Protein AF-A0A327SFJ2-F1 (afdb_monomer)

pLDDT: mean 76.42, std 11.26, range [46.75, 88.56]

Foldseek 3Di:
DWDWDKDKDWDWDFDDDPPDTDIKIKIWIWIWTADPNKIKIKIWIWIWDQDPVRWTKIKIKIWIDIPNDIDIDDIDIDTCNPVPDD

Secondary structure (DSSP, 8-state):
---EEEEEEEEEEEEEETTEEEEEEEEEEEEEEEETTEEEEEEEEEEEEE-TTS-EEEEEEEEEEETTEEEEPPPEEEEGGGS---

Organism: NCBI:txid49280

Radius of gyration: 16.5 Å; Cα contacts (8 Å, |Δi|>4): 183; chains: 1; bounding box: 35×28×49 Å

Sequence (86 aa):
MHVGLVYLFRLQIVNKTMASQFPTIIFVIIFISIEKKHIIALIYIVYLRRSSQQKTIIYFEGYTLFGGHCFSFLPLGYDISATGYK

Structure (mmCIF, N/CA/C/O backbone):
data_AF-A0A327SFJ2-F1
#
_entry.id   AF-A0A327SFJ2-F1
#
loop_
_atom_site.group_PDB
_atom_site.id
_atom_site.type_symbol
_atom_site.label_atom_id
_atom_site.label_alt_id
_atom_site.label_comp_id
_atom_site.label_asym_id
_atom_site.label_entity_id
_atom_site.label_seq_id
_atom_site.pdbx_PDB_ins_code
_atom_site.Cartn_x
_atom_site.Cartn_y
_atom_site.Cartn_z
_atom_site.occupa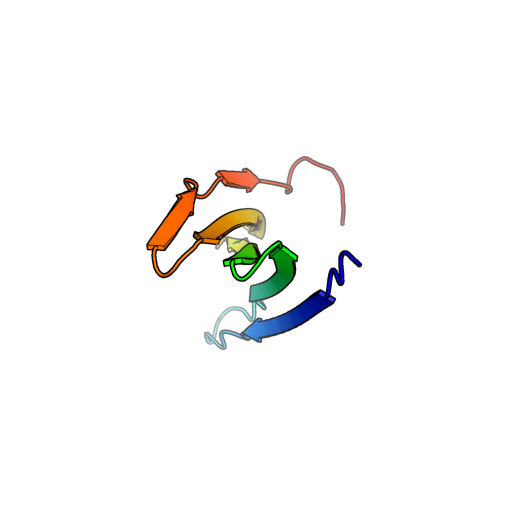ncy
_atom_site.B_iso_or_equiv
_atom_site.auth_seq_id
_atom_site.auth_comp_id
_atom_site.auth_asym_id
_atom_site.auth_atom_id
_atom_site.pdbx_PDB_model_num
ATOM 1 N N . MET A 1 1 ? 4.322 5.322 -24.477 1.00 50.06 1 MET A N 1
ATOM 2 C CA . MET A 1 1 ? 3.052 4.851 -23.889 1.00 50.06 1 MET A CA 1
ATOM 3 C C . MET A 1 1 ? 3.317 4.545 -22.424 1.00 50.06 1 MET A C 1
ATOM 5 O O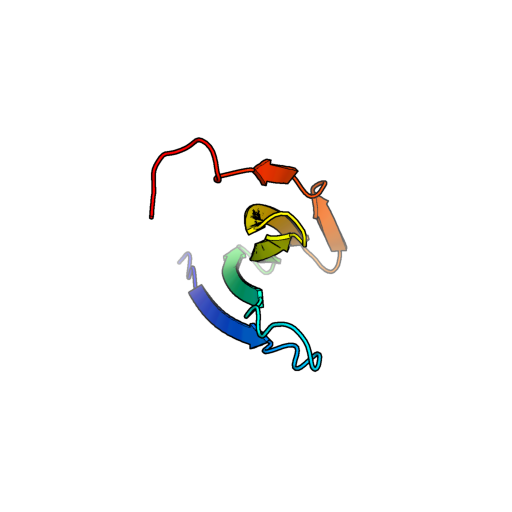 . MET A 1 1 ? 4.119 3.662 -22.156 1.00 50.06 1 MET A O 1
ATOM 9 N N . HIS A 1 2 ? 2.764 5.333 -21.499 1.00 55.28 2 HIS A N 1
ATOM 10 C CA . HIS A 1 2 ? 2.894 5.087 -20.059 1.00 55.28 2 HIS A CA 1
ATOM 11 C C . HIS A 1 2 ? 1.818 4.069 -19.670 1.00 55.28 2 HIS A C 1
ATOM 13 O O . HIS A 1 2 ? 0.637 4.404 -19.651 1.00 55.28 2 HIS A O 1
ATOM 19 N N . VAL A 1 3 ? 2.204 2.809 -19.471 1.00 64.69 3 VAL A N 1
ATOM 20 C CA . VAL A 1 3 ? 1.290 1.784 -18.953 1.00 64.69 3 VAL A CA 1
ATOM 21 C C . VAL A 1 3 ? 1.450 1.785 -17.440 1.00 64.69 3 VAL A C 1
ATOM 23 O O . VAL A 1 3 ? 2.415 1.229 -16.923 1.00 64.69 3 VAL A O 1
ATOM 26 N N . GLY A 1 4 ? 0.543 2.477 -16.753 1.00 72.19 4 GLY A N 1
ATOM 27 C CA . GLY A 1 4 ? 0.411 2.397 -15.303 1.00 72.19 4 GLY A CA 1
ATOM 28 C C . GLY A 1 4 ? -0.520 1.243 -14.949 1.00 72.19 4 GLY A C 1
ATOM 29 O O . GLY A 1 4 ? -1.703 1.299 -15.279 1.00 72.19 4 GLY A O 1
ATOM 30 N N . LEU A 1 5 ? -0.004 0.195 -14.309 1.00 82.44 5 LEU A N 1
ATOM 31 C CA . LEU A 1 5 ? -0.828 -0.879 -13.747 1.00 82.44 5 LEU A CA 1
ATOM 32 C C . LEU A 1 5 ? -1.032 -0.620 -12.255 1.00 82.44 5 LEU A C 1
ATOM 34 O O . LEU A 1 5 ? -0.064 -0.370 -11.537 1.00 82.44 5 LEU A O 1
ATOM 38 N N . VAL A 1 6 ? -2.287 -0.684 -11.803 1.00 84.44 6 VAL A N 1
ATOM 39 C CA . VAL A 1 6 ? -2.661 -0.545 -10.390 1.00 84.44 6 VAL A CA 1
ATOM 40 C C . VAL A 1 6 ? -3.215 -1.874 -9.904 1.00 84.44 6 VAL A C 1
ATOM 42 O O . VAL A 1 6 ? -4.228 -2.349 -10.414 1.00 84.44 6 VAL A O 1
ATOM 45 N N . TYR A 1 7 ? -2.565 -2.461 -8.905 1.00 86.75 7 TYR A N 1
ATOM 46 C CA . TYR A 1 7 ? -3.039 -3.670 -8.240 1.00 86.75 7 TYR A CA 1
ATOM 47 C C . TYR A 1 7 ? -3.473 -3.346 -6.814 1.00 86.75 7 TYR A C 1
ATOM 49 O O . TYR A 1 7 ? -2.745 -2.673 -6.086 1.00 86.75 7 TYR A O 1
ATOM 57 N N . LEU A 1 8 ? -4.643 -3.846 -6.413 1.00 88.19 8 LEU A N 1
ATOM 58 C CA . LEU A 1 8 ? -5.170 -3.724 -5.055 1.00 88.19 8 LEU A CA 1
ATOM 59 C C . LEU A 1 8 ? -5.386 -5.120 -4.469 1.00 88.19 8 LEU A C 1
ATOM 61 O O . LEU A 1 8 ? -6.203 -5.890 -4.971 1.00 88.19 8 LEU A O 1
ATOM 65 N N . PHE A 1 9 ? -4.690 -5.419 -3.375 1.00 88.19 9 PHE A N 1
ATOM 66 C CA . PHE A 1 9 ? -4.854 -6.659 -2.623 1.00 88.19 9 PHE A CA 1
ATOM 67 C C . PHE A 1 9 ? -5.393 -6.354 -1.227 1.00 88.19 9 PHE A C 1
ATOM 69 O O . PHE A 1 9 ? -4.903 -5.449 -0.553 1.00 88.19 9 PHE A O 1
ATOM 76 N N . ARG A 1 10 ? -6.381 -7.133 -0.775 1.00 87.19 10 ARG A N 1
ATOM 77 C CA . ARG A 1 10 ? -6.873 -7.115 0.607 1.00 87.19 10 ARG A CA 1
ATOM 78 C C . ARG A 1 10 ? -6.511 -8.433 1.277 1.00 87.19 10 ARG A C 1
ATOM 80 O O . ARG A 1 10 ? -6.971 -9.486 0.846 1.00 87.19 10 ARG A O 1
ATOM 87 N N . LEU A 1 11 ? -5.754 -8.360 2.364 1.00 85.62 11 LEU A N 1
ATOM 88 C CA . LEU A 1 11 ? -5.485 -9.483 3.253 1.00 85.62 11 LEU A CA 1
ATOM 89 C C . LEU A 1 11 ? -6.153 -9.222 4.605 1.00 85.62 11 LEU A C 1
ATOM 91 O O . LEU A 1 11 ? -6.019 -8.142 5.173 1.00 85.62 11 LEU A O 1
ATOM 95 N N . GLN A 1 12 ? -6.878 -10.207 5.130 1.00 84.50 12 GLN A N 1
ATOM 96 C CA . GLN A 1 12 ? -7.493 -10.121 6.453 1.00 84.50 12 GLN A CA 1
ATOM 97 C C . GLN A 1 12 ? -6.920 -11.214 7.352 1.00 84.50 12 GLN A C 1
ATOM 99 O O . GLN A 1 12 ? -7.168 -12.398 7.136 1.00 84.50 12 GLN A O 1
ATOM 104 N N . ILE A 1 13 ? -6.161 -10.809 8.369 1.00 81.12 13 ILE A N 1
ATOM 105 C CA . ILE A 1 13 ? -5.591 -11.711 9.370 1.00 81.12 13 ILE A CA 1
ATOM 106 C C . ILE A 1 13 ? -6.512 -11.690 10.587 1.00 81.12 13 ILE A C 1
ATOM 108 O O . ILE A 1 13 ? -6.669 -10.663 11.247 1.00 81.12 13 ILE A O 1
ATOM 112 N N . VAL A 1 14 ? -7.134 -12.829 10.888 1.00 76.31 14 VAL A N 1
ATOM 113 C CA . VAL A 1 14 ? -7.971 -12.992 12.082 1.00 76.31 14 VAL A CA 1
ATOM 114 C C . VAL A 1 14 ? -7.124 -13.632 13.175 1.00 76.31 14 VAL A C 1
ATOM 116 O O . VAL A 1 14 ? -6.936 -14.847 13.190 1.00 76.31 14 VAL A O 1
ATOM 119 N N . ASN A 1 15 ? -6.612 -12.817 14.099 1.00 64.62 15 ASN A N 1
ATOM 120 C CA . ASN A 1 15 ? -5.958 -13.342 15.293 1.00 64.62 15 ASN A CA 1
ATOM 121 C C . ASN A 1 15 ? -7.026 -13.906 16.234 1.00 64.62 15 ASN A C 1
ATOM 123 O O . ASN A 1 15 ? -7.818 -13.161 16.811 1.00 64.62 15 ASN A O 1
ATOM 127 N N . LYS A 1 16 ? -7.058 -15.235 16.370 1.00 59.44 16 LYS A N 1
ATOM 128 C CA . LYS A 1 16 ? -7.893 -15.925 17.355 1.00 59.44 16 LYS A CA 1
ATOM 129 C C . LYS A 1 16 ? -7.124 -16.028 18.669 1.00 59.44 16 LYS A C 1
ATOM 131 O O . LYS A 1 16 ? -6.440 -17.016 18.909 1.00 59.44 16 LYS A O 1
ATOM 136 N N . THR A 1 17 ? -7.236 -15.022 19.527 1.00 58.97 17 THR A N 1
ATOM 137 C CA . THR A 1 17 ? -6.949 -15.197 20.956 1.00 58.97 17 THR A CA 1
ATOM 138 C C . THR A 1 17 ? -8.265 -15.426 21.696 1.00 58.97 17 THR A C 1
ATOM 140 O O . THR A 1 17 ? -9.293 -14.851 21.341 1.00 58.97 17 THR A O 1
ATOM 143 N N . MET A 1 18 ? -8.248 -16.295 22.714 1.00 58.03 18 MET A N 1
ATOM 144 C CA . MET A 1 18 ? -9.440 -16.774 23.441 1.00 58.03 18 MET A CA 1
ATOM 145 C C . MET A 1 18 ? -10.337 -15.669 24.037 1.00 58.03 18 MET A C 1
ATOM 147 O O . MET A 1 18 ? -11.471 -15.961 24.396 1.00 58.03 18 MET A O 1
ATOM 151 N N . ALA A 1 19 ? -9.871 -14.418 24.123 1.00 53.12 19 ALA A N 1
ATOM 152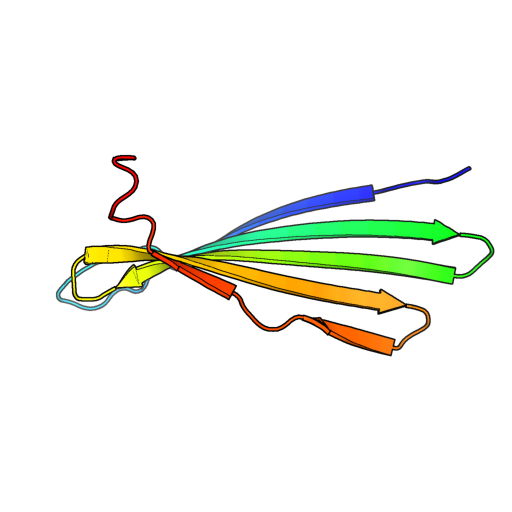 C CA . ALA A 1 19 ? -10.598 -13.315 24.753 1.00 53.12 19 ALA A CA 1
ATOM 153 C C . ALA A 1 19 ? -11.100 -12.221 23.788 1.00 53.12 19 ALA A C 1
ATOM 155 O O . ALA A 1 19 ? -11.90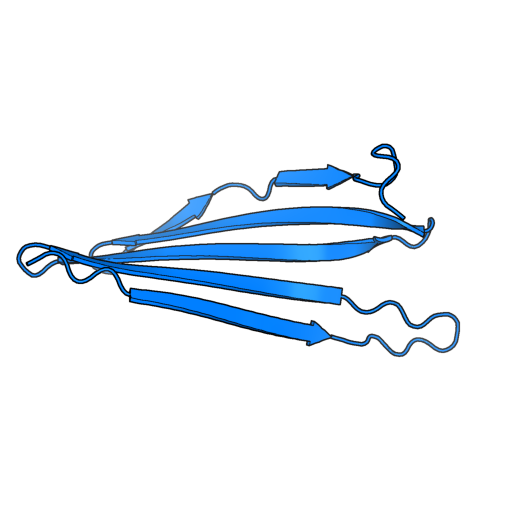1 -11.391 24.207 1.00 53.12 19 ALA A O 1
ATOM 156 N N . SER A 1 20 ? -10.666 -12.180 22.518 1.00 55.12 20 SER A N 1
ATOM 157 C CA . SER A 1 20 ? -11.226 -11.249 21.524 1.00 55.12 20 SER A CA 1
ATOM 158 C C . SER A 1 20 ? -10.738 -11.547 20.104 1.00 55.12 20 SER A C 1
ATOM 160 O O . SER A 1 20 ? -9.541 -11.711 19.876 1.00 55.12 20 SER A O 1
ATOM 162 N N . GLN A 1 21 ? -11.654 -11.554 19.131 1.00 60.25 21 GLN A N 1
ATOM 163 C CA . GLN A 1 21 ? -11.317 -11.605 17.708 1.00 60.25 21 GLN A CA 1
ATOM 164 C C . GLN A 1 21 ? -11.242 -10.179 17.165 1.00 60.25 21 GLN A C 1
ATOM 166 O O . GLN A 1 21 ? -12.266 -9.529 16.965 1.00 60.25 21 GLN A O 1
ATOM 171 N N . PHE A 1 22 ? -10.034 -9.695 16.890 1.00 65.38 22 PHE A N 1
ATOM 172 C CA . PHE A 1 22 ? -9.857 -8.445 16.157 1.00 65.38 22 PHE A CA 1
ATOM 173 C C . PHE A 1 22 ? -9.212 -8.743 14.802 1.00 65.38 22 PHE A C 1
ATOM 175 O O . PHE A 1 22 ? -8.066 -9.200 14.767 1.00 65.38 22 PHE A O 1
ATOM 182 N N . PRO A 1 23 ? -9.930 -8.530 13.682 1.00 69.50 23 PRO A N 1
ATOM 183 C CA . PRO A 1 23 ? -9.340 -8.685 12.366 1.00 69.50 23 PRO A CA 1
ATOM 184 C C . PRO A 1 23 ? -8.368 -7.532 12.108 1.00 69.50 23 PRO A C 1
ATOM 186 O O . PRO A 1 23 ? -8.738 -6.364 12.213 1.00 69.50 23 PRO A O 1
ATOM 189 N N . THR A 1 24 ? -7.136 -7.859 11.733 1.00 80.31 24 THR A N 1
ATOM 190 C CA . THR A 1 24 ? -6.241 -6.901 11.082 1.00 80.31 24 THR A CA 1
ATOM 191 C C . THR A 1 24 ? -6.553 -6.940 9.595 1.00 80.31 24 THR A C 1
ATOM 193 O O . THR A 1 24 ? -6.479 -8.003 8.975 1.00 80.31 24 THR A O 1
ATOM 196 N N . ILE A 1 25 ? -6.922 -5.798 9.019 1.00 82.94 25 ILE A N 1
ATOM 197 C CA . ILE A 1 25 ? -7.158 -5.675 7.577 1.00 82.94 25 ILE A CA 1
ATOM 198 C C . ILE A 1 25 ? -5.971 -4.932 6.981 1.00 82.94 25 ILE A C 1
ATOM 200 O O . ILE A 1 25 ? -5.654 -3.833 7.424 1.00 82.94 25 ILE A O 1
ATOM 204 N N . ILE A 1 26 ? -5.324 -5.542 5.993 1.00 86.94 26 ILE A N 1
ATOM 205 C CA . ILE A 1 26 ? -4.169 -5.008 5.277 1.00 86.94 26 ILE A CA 1
ATOM 206 C C . ILE A 1 26 ? -4.586 -4.795 3.823 1.00 86.94 26 ILE A C 1
ATOM 208 O O . ILE A 1 26 ? -5.065 -5.719 3.165 1.00 86.94 26 ILE A O 1
ATOM 212 N N . PHE A 1 27 ? -4.392 -3.584 3.325 1.00 87.62 27 PHE A N 1
ATOM 213 C CA . PHE A 1 27 ? -4.526 -3.215 1.926 1.00 87.62 27 PHE A CA 1
ATOM 214 C C . PHE A 1 27 ? -3.137 -2.962 1.355 1.00 87.62 27 PHE A C 1
ATOM 216 O O . PHE A 1 27 ? -2.373 -2.178 1.911 1.00 87.62 27 PHE A O 1
ATOM 223 N N . VAL A 1 28 ? -2.817 -3.616 0.244 1.00 87.44 28 VAL A N 1
ATOM 224 C CA . VAL A 1 28 ? -1.581 -3.379 -0.503 1.00 87.44 28 VAL A CA 1
ATOM 225 C C . VAL A 1 28 ? -1.960 -2.814 -1.863 1.00 87.44 28 VAL A C 1
ATOM 227 O O . VAL A 1 28 ? -2.699 -3.453 -2.613 1.00 87.44 28 VAL A O 1
ATOM 230 N N . ILE A 1 29 ? -1.479 -1.612 -2.160 1.00 87.75 29 ILE A N 1
ATOM 231 C CA . ILE A 1 29 ? -1.696 -0.900 -3.417 1.00 87.75 29 ILE A CA 1
ATOM 232 C C . ILE A 1 29 ? -0.356 -0.837 -4.140 1.00 87.75 29 ILE A C 1
ATOM 234 O O . ILE A 1 29 ? 0.598 -0.282 -3.606 1.00 87.75 29 ILE A O 1
ATOM 238 N N . ILE A 1 30 ? -0.270 -1.397 -5.342 1.00 88.56 30 ILE A N 1
ATOM 239 C CA . ILE A 1 30 ? 0.964 -1.419 -6.133 1.00 88.56 30 ILE A CA 1
ATOM 240 C C . ILE A 1 30 ? 0.727 -0.665 -7.435 1.00 88.56 30 ILE A C 1
ATOM 242 O O . ILE A 1 30 ? -0.098 -1.078 -8.247 1.00 88.56 30 ILE A O 1
ATOM 246 N N . PHE A 1 31 ? 1.477 0.410 -7.639 1.00 87.19 31 PHE A N 1
ATOM 247 C CA . PHE A 1 31 ? 1.578 1.137 -8.896 1.00 87.19 31 PHE A CA 1
ATOM 248 C C . PHE A 1 31 ? 2.842 0.690 -9.613 1.00 87.19 31 PHE A C 1
ATOM 250 O O . PHE A 1 31 ? 3.929 0.847 -9.069 1.00 87.19 31 PHE A O 1
ATOM 257 N N . ILE A 1 32 ? 2.722 0.155 -10.825 1.00 88.44 32 ILE A N 1
ATOM 258 C CA . ILE A 1 32 ? 3.875 -0.189 -11.664 1.00 88.44 32 ILE A CA 1
ATOM 259 C C . ILE A 1 32 ? 3.841 0.697 -12.899 1.00 88.44 32 ILE A C 1
ATOM 261 O O . ILE A 1 32 ? 2.856 0.713 -13.634 1.00 88.44 32 ILE A O 1
ATOM 265 N N . SER A 1 33 ? 4.934 1.413 -13.123 1.00 86.38 33 SER A N 1
ATOM 266 C CA . SER A 1 33 ? 5.191 2.218 -14.307 1.00 86.38 33 SER A CA 1
ATOM 267 C C . SER A 1 33 ? 6.433 1.692 -15.018 1.00 86.38 33 SER A C 1
ATOM 269 O O . SER A 1 33 ? 7.425 1.333 -14.383 1.00 86.38 33 SER A O 1
ATOM 271 N N . ILE A 1 34 ? 6.392 1.678 -16.349 1.00 84.81 34 ILE A N 1
ATOM 272 C CA . ILE A 1 34 ? 7.547 1.360 -17.189 1.00 84.81 34 ILE A CA 1
ATOM 273 C C . ILE A 1 34 ? 7.884 2.600 -18.018 1.00 84.81 34 ILE A C 1
ATOM 275 O O . ILE A 1 34 ? 7.125 2.989 -18.908 1.00 84.81 34 ILE A O 1
ATOM 279 N N . GLU A 1 35 ? 9.037 3.211 -17.751 1.00 83.56 35 GLU A N 1
ATOM 280 C CA . GLU A 1 35 ? 9.537 4.371 -18.488 1.00 83.56 35 GLU A CA 1
ATOM 281 C C . GLU A 1 35 ? 10.930 4.090 -19.059 1.00 83.56 35 GLU A C 1
ATOM 283 O O . GLU A 1 35 ? 11.876 3.841 -18.322 1.00 83.56 35 GLU A O 1
ATOM 288 N N . LYS A 1 36 ? 11.073 4.145 -20.393 1.00 78.94 36 LYS A N 1
ATOM 289 C CA . LYS A 1 36 ? 12.371 4.114 -21.106 1.00 78.94 36 LYS A CA 1
ATOM 290 C C . LYS A 1 36 ? 13.353 3.034 -20.594 1.00 78.94 36 LYS A C 1
ATOM 292 O O . LYS A 1 36 ? 14.533 3.312 -20.420 1.00 78.94 36 LYS A O 1
ATOM 297 N N . LYS A 1 37 ? 12.867 1.793 -20.417 1.00 81.62 37 LYS A N 1
ATOM 298 C CA . LYS A 1 37 ? 13.568 0.595 -19.875 1.00 81.62 37 LYS A CA 1
ATOM 299 C C . LYS A 1 37 ? 13.707 0.517 -18.346 1.00 81.62 37 LYS A C 1
ATOM 301 O O . LYS A 1 37 ? 14.165 -0.507 -17.848 1.00 81.62 37 LYS A O 1
ATOM 306 N N . HIS A 1 38 ? 13.272 1.525 -17.600 1.00 78.31 38 HIS A N 1
ATOM 307 C CA . HIS A 1 38 ? 13.205 1.483 -16.143 1.00 78.31 38 HIS A CA 1
ATOM 308 C C . HIS A 1 38 ? 11.815 1.038 -15.688 1.00 78.31 38 HIS A C 1
ATOM 310 O O . HIS A 1 38 ? 10.802 1.559 -16.155 1.00 78.31 38 HIS A O 1
ATOM 316 N N . ILE A 1 39 ? 11.774 0.072 -14.771 1.00 84.31 39 ILE A N 1
ATOM 317 C CA . ILE A 1 39 ? 10.560 -0.295 -14.041 1.00 84.31 39 ILE A CA 1
ATOM 318 C C . ILE A 1 39 ? 10.587 0.482 -12.727 1.00 84.31 39 ILE A C 1
ATOM 320 O O . ILE A 1 39 ? 11.551 0.385 -11.964 1.00 84.31 39 ILE A O 1
ATOM 324 N N . ILE A 1 40 ? 9.538 1.261 -12.494 1.00 85.12 40 ILE A N 1
ATOM 325 C CA . ILE A 1 40 ? 9.302 1.999 -11.259 1.00 85.12 40 ILE A CA 1
ATOM 326 C C . ILE A 1 40 ? 8.076 1.374 -10.612 1.00 85.12 40 ILE A C 1
ATOM 328 O O . ILE A 1 40 ? 7.011 1.356 -11.228 1.00 85.12 40 ILE A O 1
ATOM 332 N N . ALA A 1 41 ? 8.211 0.860 -9.393 1.00 87.06 41 ALA A N 1
ATOM 333 C CA . ALA A 1 41 ? 7.065 0.398 -8.623 1.00 87.06 41 ALA A CA 1
ATOM 334 C C . ALA A 1 41 ? 6.915 1.205 -7.334 1.00 87.06 41 ALA A C 1
ATOM 336 O O . ALA A 1 41 ? 7.886 1.449 -6.625 1.00 87.06 41 ALA A O 1
ATOM 337 N N . LEU A 1 42 ? 5.689 1.610 -7.038 1.00 85.94 42 LEU A N 1
ATOM 338 C CA . LEU A 1 42 ? 5.284 2.312 -5.829 1.00 85.94 42 LEU A CA 1
ATOM 339 C C . LEU A 1 42 ? 4.306 1.406 -5.085 1.00 85.94 42 LEU A C 1
ATOM 341 O O . LEU A 1 42 ? 3.224 1.114 -5.586 1.00 85.94 42 LEU A O 1
ATOM 345 N N . ILE A 1 43 ? 4.708 0.920 -3.918 1.00 88.25 43 ILE A N 1
ATOM 346 C CA . ILE A 1 43 ? 3.941 -0.007 -3.090 1.00 88.25 43 ILE A CA 1
ATOM 347 C C . ILE A 1 43 ? 3.491 0.750 -1.848 1.00 88.25 43 ILE A C 1
ATOM 349 O O . ILE A 1 43 ? 4.323 1.192 -1.064 1.00 88.25 43 ILE A O 1
ATOM 353 N N . TYR A 1 44 ? 2.187 0.864 -1.640 1.00 86.31 44 TYR A N 1
ATOM 354 C CA . TYR A 1 44 ? 1.601 1.385 -0.413 1.00 86.31 44 TYR A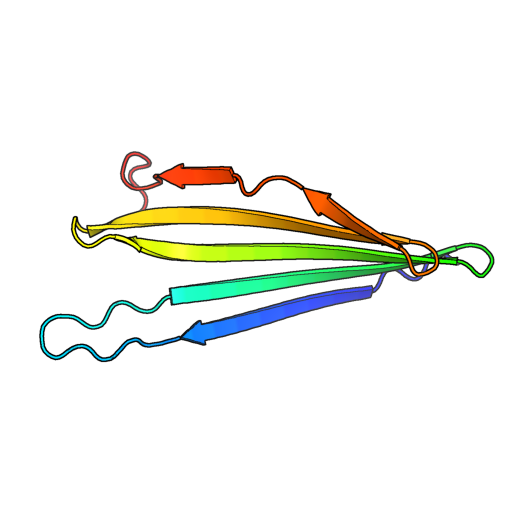 CA 1
ATOM 355 C C . TYR A 1 44 ? 0.965 0.243 0.366 1.00 86.31 44 TYR A C 1
ATOM 357 O O . TYR A 1 44 ? 0.160 -0.512 -0.177 1.00 86.31 44 TYR A O 1
ATOM 365 N N . ILE A 1 45 ? 1.306 0.126 1.641 1.00 86.69 45 ILE A N 1
ATOM 366 C CA . ILE A 1 45 ? 0.697 -0.811 2.575 1.00 86.69 45 ILE A CA 1
ATOM 367 C C . ILE A 1 45 ? -0.072 0.016 3.597 1.00 86.69 45 ILE A C 1
ATOM 369 O O . ILE A 1 45 ? 0.494 0.845 4.306 1.00 86.69 45 ILE A O 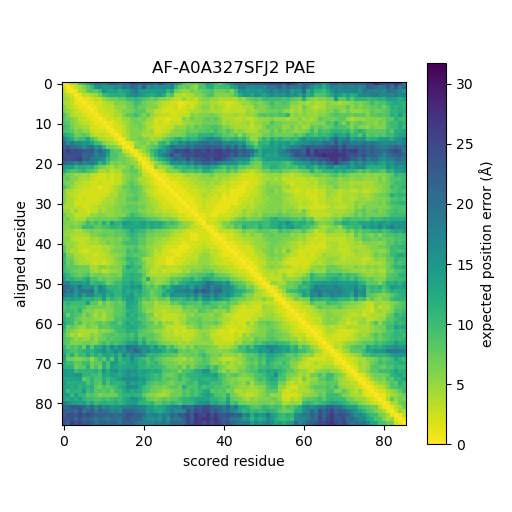1
ATOM 373 N N . VAL A 1 46 ? -1.378 -0.206 3.660 1.00 86.12 46 VAL A N 1
ATOM 374 C CA . VAL A 1 46 ? -2.264 0.417 4.639 1.00 86.12 46 VAL A CA 1
ATOM 375 C C . VAL A 1 46 ? -2.839 -0.685 5.497 1.00 86.12 46 VAL A C 1
ATOM 377 O O . VAL A 1 46 ? -3.513 -1.570 4.976 1.00 86.12 46 VAL A O 1
ATOM 380 N N . TYR A 1 47 ? -2.606 -0.657 6.804 1.00 83.44 47 TYR A N 1
ATOM 381 C CA . TYR A 1 47 ? -3.216 -1.641 7.690 1.00 83.44 47 TYR A CA 1
ATOM 382 C C . TYR A 1 47 ? -3.962 -1.008 8.853 1.00 83.44 47 TYR A C 1
ATOM 384 O O . TYR A 1 47 ? -3.526 -0.043 9.478 1.00 83.44 47 TYR A O 1
ATOM 392 N N . LEU A 1 48 ? -5.123 -1.593 9.124 1.00 80.88 48 LEU A N 1
ATOM 393 C CA . LEU A 1 48 ? -6.009 -1.261 10.223 1.00 80.88 48 LEU A CA 1
ATOM 394 C C . LEU A 1 48 ? -5.763 -2.259 11.342 1.00 80.88 48 LEU A C 1
ATOM 396 O O . LEU A 1 48 ? -5.981 -3.463 11.170 1.00 80.88 48 LEU A O 1
ATOM 400 N N . ARG A 1 49 ? -5.343 -1.757 12.500 1.00 74.94 49 ARG A N 1
ATOM 401 C CA . ARG A 1 49 ? -5.212 -2.563 13.712 1.00 74.94 49 ARG A CA 1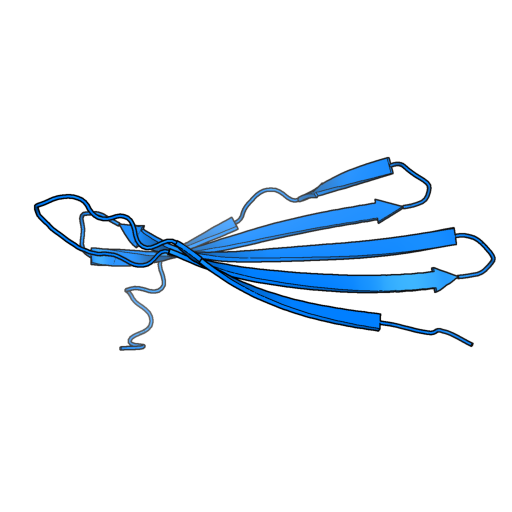
ATOM 402 C C . ARG A 1 49 ? -6.060 -1.960 14.818 1.00 74.94 49 ARG A C 1
ATOM 404 O O . ARG A 1 49 ? -5.933 -0.779 15.131 1.00 74.94 49 ARG A O 1
ATOM 411 N N . ARG A 1 50 ? -6.876 -2.794 15.462 1.00 69.12 50 ARG A N 1
ATOM 412 C CA . ARG A 1 50 ? -7.537 -2.424 16.714 1.00 69.12 50 ARG A CA 1
ATOM 413 C C . ARG A 1 50 ? -6.610 -2.740 17.887 1.00 69.12 50 ARG A C 1
ATOM 415 O O . ARG A 1 50 ? -6.120 -3.860 18.020 1.00 69.12 50 ARG A O 1
ATOM 422 N N . SER A 1 51 ? -6.316 -1.733 18.695 1.00 65.56 51 SER A N 1
ATOM 423 C CA . SER A 1 51 ? -5.540 -1.844 19.927 1.00 65.56 51 SER A CA 1
ATOM 424 C C . SER A 1 51 ? -6.349 -2.553 21.020 1.00 65.56 51 SER A C 1
ATOM 426 O O . SER A 1 51 ? -7.579 -2.608 20.963 1.00 65.56 51 SER A O 1
ATOM 428 N N . SER A 1 52 ? -5.664 -3.046 22.056 1.00 63.34 52 SER A N 1
ATOM 429 C CA . SER A 1 52 ? -6.278 -3.624 23.262 1.00 63.34 52 SER A CA 1
ATOM 430 C C . SER A 1 52 ? -7.238 -2.658 23.967 1.00 63.34 52 SER A C 1
ATOM 432 O O . SER A 1 52 ? -8.178 -3.095 24.621 1.00 63.34 52 SER A O 1
ATOM 434 N N . GLN A 1 53 ? -7.058 -1.348 23.772 1.00 67.25 53 GLN A N 1
ATOM 435 C CA . GLN A 1 53 ? -7.946 -0.288 24.264 1.00 67.25 53 GLN A CA 1
ATOM 436 C C . GLN A 1 53 ? -9.116 0.030 23.308 1.00 67.25 53 GLN A C 1
ATOM 438 O O . GLN A 1 53 ? -9.668 1.122 23.359 1.00 67.25 53 GLN A O 1
ATOM 443 N N . GLN A 1 54 ? -9.458 -0.873 22.380 1.00 65.75 54 GLN A N 1
ATOM 444 C CA . GLN A 1 54 ? -10.464 -0.691 21.317 1.00 65.75 54 GLN A CA 1
ATOM 445 C C . GLN A 1 54 ? -10.200 0.448 20.317 1.00 65.75 54 GLN A C 1
ATOM 447 O O . GLN A 1 54 ? -11.022 0.654 19.421 1.00 65.75 54 GLN A O 1
ATOM 452 N N . LYS A 1 55 ? -9.057 1.134 20.420 1.00 70.00 55 LYS A N 1
ATOM 453 C CA . LYS A 1 55 ? -8.645 2.189 19.490 1.00 70.00 55 LYS A CA 1
ATOM 454 C C . LYS A 1 55 ? -8.308 1.611 18.123 1.00 70.00 55 LYS A C 1
ATOM 456 O O . LYS A 1 55 ? -7.563 0.635 18.057 1.00 70.00 55 LYS A O 1
ATOM 461 N N . THR A 1 56 ? -8.816 2.195 17.047 1.00 76.50 56 THR A N 1
ATOM 462 C CA . THR A 1 56 ? -8.458 1.789 15.683 1.00 76.50 56 THR A CA 1
ATOM 463 C C . THR A 1 56 ? -7.339 2.687 15.178 1.00 76.50 56 THR A C 1
ATOM 465 O O . THR A 1 56 ? -7.505 3.898 15.079 1.00 76.50 56 THR A O 1
ATOM 468 N N . ILE A 1 57 ? -6.196 2.087 14.856 1.00 78.31 57 ILE A N 1
ATOM 469 C CA . ILE A 1 57 ? -5.028 2.793 14.333 1.00 78.31 57 ILE A CA 1
ATOM 470 C C . ILE A 1 57 ? -4.855 2.401 12.867 1.00 78.31 57 ILE A C 1
ATOM 472 O O . ILE A 1 57 ? -4.847 1.208 12.542 1.00 78.31 57 ILE A O 1
ATOM 476 N N . ILE A 1 58 ? -4.728 3.405 12.000 1.00 83.19 58 ILE A N 1
ATOM 477 C CA . ILE A 1 58 ? -4.296 3.221 10.615 1.00 83.19 58 ILE A CA 1
ATOM 478 C C . ILE A 1 58 ? -2.795 3.435 10.564 1.00 83.19 58 ILE A C 1
ATOM 480 O O . ILE A 1 58 ? -2.299 4.453 11.043 1.00 83.19 58 ILE A O 1
ATOM 484 N N . TYR A 1 59 ? -2.092 2.501 9.946 1.00 82.62 59 TYR A N 1
ATOM 485 C CA . TYR A 1 59 ? -0.685 2.648 9.619 1.00 82.62 59 TYR A CA 1
ATOM 486 C C . TYR A 1 59 ? -0.522 2.730 8.107 1.00 82.62 59 TYR A C 1
ATOM 488 O O . TYR A 1 59 ? -1.146 1.957 7.377 1.00 82.62 59 TYR A O 1
ATOM 496 N N . PHE A 1 60 ? 0.316 3.664 7.665 1.00 82.19 60 PHE A N 1
ATOM 497 C CA . PHE A 1 60 ? 0.688 3.856 6.271 1.00 82.19 60 PHE A CA 1
ATOM 498 C C . PHE A 1 60 ? 2.180 3.599 6.106 1.00 82.19 60 PHE A C 1
ATOM 500 O O . PHE A 1 60 ? 2.997 4.292 6.710 1.00 82.19 60 PHE A O 1
ATOM 507 N N . GLU A 1 61 ? 2.519 2.639 5.257 1.00 84.12 61 GLU A N 1
ATOM 508 C CA . GLU A 1 61 ? 3.882 2.363 4.818 1.00 84.12 61 GLU A CA 1
ATOM 509 C C . GLU A 1 61 ? 3.953 2.487 3.300 1.00 84.12 61 GLU A C 1
ATOM 511 O O . GLU A 1 61 ? 3.032 2.102 2.579 1.00 84.12 61 GLU A O 1
ATOM 516 N N . GLY A 1 62 ? 5.046 3.060 2.809 1.00 85.56 62 GLY A N 1
ATOM 517 C CA . GLY A 1 62 ? 5.293 3.235 1.386 1.00 85.56 62 GLY A CA 1
ATOM 518 C C . GLY A 1 62 ? 6.674 2.714 1.028 1.00 85.56 62 GLY A C 1
ATOM 519 O O . GLY A 1 62 ? 7.636 2.960 1.758 1.00 85.56 62 GLY A O 1
ATOM 520 N N . TYR A 1 63 ? 6.777 2.043 -0.111 1.00 85.75 63 TYR A N 1
ATOM 521 C CA . TYR A 1 63 ? 8.029 1.579 -0.684 1.00 85.75 63 TYR A CA 1
ATOM 522 C C . TYR A 1 63 ? 8.108 1.987 -2.149 1.00 85.75 63 TYR A C 1
ATOM 524 O O . TYR A 1 63 ? 7.148 1.817 -2.899 1.00 85.75 63 TYR A O 1
ATOM 532 N N . THR A 1 64 ? 9.269 2.471 -2.572 1.00 84.75 64 THR A N 1
ATOM 533 C CA . THR A 1 64 ? 9.559 2.729 -3.983 1.00 84.75 64 THR A CA 1
ATOM 534 C C . THR A 1 64 ? 10.662 1.790 -4.443 1.00 84.75 64 THR A C 1
ATOM 536 O O . THR A 1 64 ? 11.753 1.778 -3.872 1.00 84.75 64 THR A O 1
ATOM 539 N N . LEU A 1 65 ? 10.385 1.020 -5.492 1.00 83.88 65 LEU A N 1
ATOM 540 C CA . LEU A 1 65 ? 11.356 0.207 -6.210 1.00 83.88 65 LEU A CA 1
ATOM 541 C C . LEU A 1 65 ? 11.745 0.929 -7.496 1.00 83.88 65 LEU A C 1
ATOM 543 O O . LEU A 1 65 ? 10.908 1.144 -8.372 1.00 83.88 65 LEU A O 1
ATOM 547 N N . PHE A 1 66 ? 13.019 1.285 -7.617 1.00 83.06 66 PHE A N 1
ATOM 548 C CA . PHE A 1 66 ? 13.564 1.925 -8.809 1.00 83.06 66 PHE A CA 1
ATOM 549 C C . PHE A 1 66 ? 14.889 1.268 -9.185 1.00 83.06 66 PHE A C 1
ATOM 551 O O . PHE A 1 66 ? 15.833 1.275 -8.398 1.00 83.06 66 PHE A O 1
ATOM 558 N N . GLY A 1 67 ? 14.966 0.681 -10.383 1.00 74.06 67 GLY A N 1
ATOM 559 C CA . GLY A 1 67 ? 16.227 0.153 -10.922 1.00 74.06 67 GLY A CA 1
ATOM 560 C C . GLY A 1 67 ? 16.921 -0.901 -10.044 1.00 74.06 67 GLY A C 1
ATOM 561 O O . GLY A 1 67 ? 18.143 -0.964 -10.043 1.00 74.06 67 GLY A O 1
ATOM 562 N N . GLY A 1 68 ? 16.163 -1.696 -9.279 1.00 74.50 68 GLY A N 1
ATOM 563 C CA . GLY A 1 68 ? 16.699 -2.709 -8.356 1.00 74.50 68 GLY A CA 1
ATOM 564 C C . GLY A 1 68 ? 16.963 -2.216 -6.926 1.00 74.50 68 GLY A C 1
ATOM 565 O O . GLY A 1 68 ? 17.271 -3.028 -6.059 1.00 74.50 68 GLY A O 1
ATOM 566 N N . HIS A 1 69 ? 16.789 -0.922 -6.649 1.00 77.19 69 HIS A N 1
ATOM 567 C CA . HIS A 1 69 ? 16.884 -0.352 -5.304 1.00 77.19 69 HIS A CA 1
ATOM 568 C C . HIS A 1 69 ? 15.501 -0.219 -4.662 1.00 77.19 69 HIS A C 1
ATOM 570 O O . HIS A 1 69 ? 14.543 0.157 -5.337 1.00 77.19 69 HIS A O 1
ATOM 576 N N . CYS A 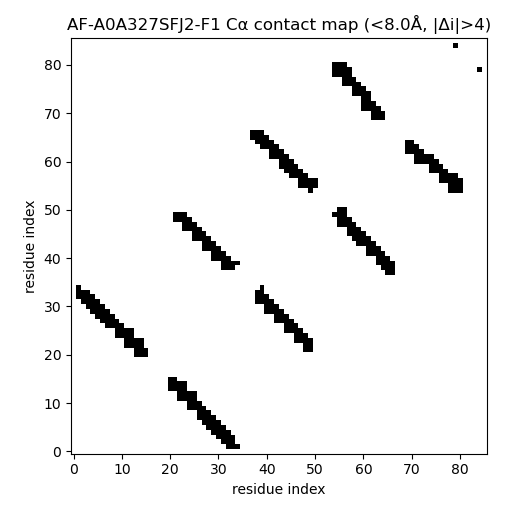1 70 ? 15.410 -0.505 -3.360 1.00 83.38 70 CYS A N 1
ATOM 577 C CA . CYS A 1 70 ? 14.197 -0.363 -2.557 1.00 83.38 70 CYS A CA 1
ATOM 578 C C . CYS 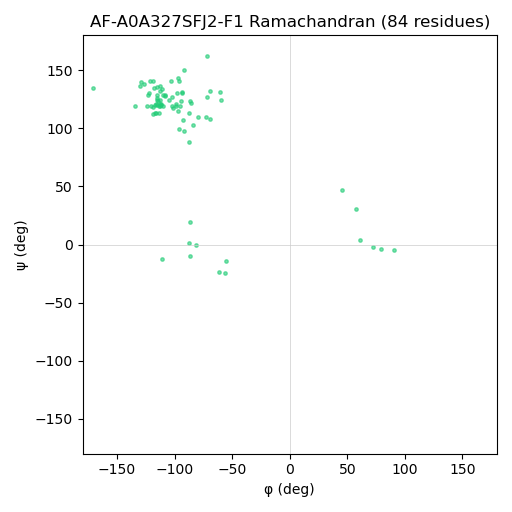A 1 70 ? 14.384 0.746 -1.517 1.00 83.38 70 CYS A C 1
ATOM 580 O O . CYS A 1 70 ? 15.314 0.681 -0.714 1.00 83.38 70 CYS A O 1
ATOM 582 N N . PHE A 1 71 ? 13.495 1.738 -1.521 1.00 84.81 71 PHE A N 1
ATOM 583 C CA . PHE A 1 71 ? 13.455 2.821 -0.539 1.00 84.81 71 PHE A CA 1
ATOM 584 C C . PHE A 1 71 ? 12.157 2.730 0.259 1.00 84.81 71 PHE A C 1
ATOM 586 O O . PHE A 1 71 ? 11.085 2.662 -0.338 1.00 84.81 71 PHE A O 1
ATOM 593 N N . SER A 1 72 ? 12.244 2.745 1.589 1.00 84.62 72 SER A N 1
ATOM 594 C CA . SER A 1 72 ? 11.082 2.766 2.484 1.00 84.62 72 SER A CA 1
ATOM 595 C C . SER A 1 72 ? 10.857 4.159 3.062 1.00 84.62 72 SER A C 1
ATOM 597 O O . SER A 1 72 ? 11.813 4.819 3.474 1.00 84.62 72 SER A O 1
ATOM 599 N N . PHE A 1 73 ? 9.599 4.572 3.176 1.00 77.25 73 PHE A N 1
ATOM 600 C CA . PHE A 1 73 ? 9.209 5.746 3.956 1.00 77.25 73 PHE A CA 1
ATOM 601 C C . PHE A 1 73 ? 8.856 5.337 5.390 1.00 77.25 73 PHE A C 1
ATOM 603 O O . PHE A 1 73 ? 8.410 4.214 5.627 1.00 77.25 73 PHE A O 1
ATOM 610 N N . LEU A 1 74 ? 9.077 6.239 6.351 1.00 73.19 74 LEU A N 1
ATOM 611 C CA . LEU A 1 74 ? 8.792 5.972 7.760 1.00 73.19 74 LEU A CA 1
ATOM 612 C C . LEU A 1 74 ? 7.289 5.674 7.945 1.00 73.19 74 LEU A C 1
ATOM 614 O O . LEU A 1 74 ? 6.474 6.462 7.455 1.00 73.19 74 LEU A O 1
ATOM 618 N N . PRO A 1 75 ? 6.909 4.592 8.652 1.00 70.38 75 PRO A N 1
ATOM 619 C CA . PRO A 1 75 ? 5.511 4.308 8.939 1.00 70.38 75 PRO A CA 1
ATOM 620 C C . PRO A 1 75 ? 4.879 5.453 9.725 1.00 70.38 75 PRO A C 1
ATOM 622 O O . PRO A 1 75 ? 5.349 5.813 10.807 1.00 70.38 75 PRO A O 1
ATOM 625 N N . LEU A 1 76 ? 3.783 5.999 9.204 1.00 78.19 76 LEU A N 1
ATOM 626 C CA . LEU A 1 76 ? 2.962 6.968 9.925 1.00 78.19 76 LEU A CA 1
ATOM 627 C C . LEU A 1 76 ? 1.718 6.261 10.455 1.00 78.19 76 LEU A C 1
ATOM 629 O O . LEU A 1 76 ? 0.930 5.702 9.692 1.00 78.19 76 LEU A O 1
ATOM 633 N N . GLY A 1 77 ? 1.566 6.270 11.779 1.00 79.69 77 GLY A N 1
ATOM 634 C CA . GLY A 1 77 ? 0.396 5.750 12.477 1.00 79.69 77 GLY A CA 1
ATOM 635 C C . GLY A 1 77 ? -0.518 6.889 12.916 1.00 79.69 77 GLY A C 1
ATOM 636 O O . GLY A 1 77 ? -0.063 7.805 13.598 1.00 79.69 77 GLY A O 1
ATOM 637 N N . TYR A 1 78 ? -1.800 6.825 12.565 1.00 79.56 78 TYR A N 1
ATOM 638 C CA . TYR A 1 78 ? -2.816 7.774 13.016 1.00 79.56 78 TYR A CA 1
ATOM 639 C C . TYR A 1 78 ? -3.959 7.041 13.727 1.00 79.56 78 TYR A C 1
ATOM 641 O O . TYR A 1 78 ? -4.509 6.064 13.211 1.00 79.56 78 TYR A O 1
ATOM 649 N N . ASP A 1 79 ? -4.304 7.502 14.932 1.00 78.75 79 ASP A N 1
ATOM 650 C CA . ASP A 1 79 ? -5.447 6.996 15.694 1.00 78.75 79 ASP A CA 1
ATOM 651 C C . ASP A 1 79 ? -6.737 7.623 15.150 1.00 78.75 79 ASP A C 1
ATOM 653 O O . ASP A 1 79 ? -6.992 8.813 15.337 1.00 78.75 79 ASP A O 1
ATOM 657 N N . ILE A 1 80 ? -7.564 6.818 14.480 1.00 76.94 80 ILE A N 1
ATOM 658 C CA . ILE A 1 80 ? -8.838 7.276 13.908 1.00 76.94 80 ILE A CA 1
ATOM 659 C C . ILE A 1 80 ? -10.001 7.191 14.898 1.00 76.94 80 ILE A C 1
ATOM 661 O O . ILE A 1 80 ? -11.119 7.573 14.559 1.00 76.94 80 ILE A O 1
ATOM 665 N N . SER A 1 81 ? -9.766 6.754 16.136 1.00 69.06 81 SER A N 1
ATOM 666 C CA . SER A 1 81 ? -10.828 6.580 17.138 1.00 69.06 81 SER A CA 1
ATOM 667 C C . SER A 1 81 ? -11.552 7.887 17.491 1.00 69.06 81 SER A C 1
ATOM 669 O O . SER A 1 81 ? -12.699 7.851 17.924 1.00 69.06 81 SER A O 1
ATOM 671 N N . ALA A 1 82 ? -10.907 9.041 17.283 1.00 62.25 82 ALA A N 1
ATOM 672 C CA . ALA A 1 82 ? -11.483 10.368 17.519 1.00 62.25 82 ALA A CA 1
ATOM 673 C C . ALA A 1 82 ? -12.275 10.933 16.321 1.00 62.25 82 ALA A C 1
ATOM 675 O O . ALA A 1 82 ? -12.959 11.941 16.470 1.00 62.25 82 ALA A O 1
ATOM 676 N N . THR A 1 83 ? -12.206 10.308 15.139 1.00 62.00 83 THR A N 1
ATOM 677 C CA . THR A 1 83 ? -12.813 10.854 13.905 1.00 62.00 83 THR A CA 1
ATOM 678 C C . THR A 1 83 ? -14.317 10.589 13.769 1.00 62.00 83 THR A C 1
ATOM 680 O O . THR A 1 83 ? -14.925 11.017 12.793 1.00 62.00 83 THR A O 1
ATOM 683 N N . GLY A 1 84 ? -14.946 9.902 14.732 1.00 46.75 84 GLY A N 1
ATOM 684 C CA . GLY A 1 84 ? -16.398 9.667 14.751 1.00 46.75 84 GLY A CA 1
ATOM 685 C C . GLY A 1 84 ? -16.917 8.666 13.709 1.00 46.75 84 GLY A C 1
ATOM 686 O O . GLY A 1 84 ? -18.108 8.358 13.714 1.00 46.75 84 GLY A O 1
ATOM 687 N N . TYR A 1 85 ? -16.045 8.122 12.854 1.00 49.34 85 TYR A N 1
ATOM 688 C CA . TYR A 1 85 ? -16.365 7.008 11.963 1.00 49.34 85 TYR A CA 1
ATOM 689 C C . TYR A 1 85 ? -16.569 5.731 12.795 1.00 49.34 85 TYR A C 1
ATOM 691 O O . TYR A 1 85 ? -15.617 5.198 13.369 1.00 49.34 85 TYR A O 1
ATOM 699 N N . LYS A 1 86 ? -17.826 5.286 12.901 1.00 47.62 86 LYS A N 1
ATOM 700 C CA . LYS A 1 86 ? -18.201 3.963 13.423 1.00 47.62 86 LYS A CA 1
ATOM 701 C C . LYS A 1 86 ? -18.072 2.899 12.342 1.00 47.62 86 LYS A C 1
ATOM 703 O O . LYS A 1 86 ? -18.453 3.200 11.190 1.00 47.62 86 LYS A O 1
#

Mean predicted aligned error: 8.43 Å

Nearest PDB structures (foldseek):
  3vdi-assembly1_A  TM=6.456E-01  e=1.552E+00  Pelodictyon phaeum
  4bcl-assembly1_A  TM=6.439E-01  e=2.184E+00  Prosthecochloris aestuarii
  5h8z-assembly1_A  TM=6.542E-01  e=3.525E+00  Chlorobaculum tepidum TLS
  7uea-assembly1_V  TM=4.880E-01  e=6.091E+00  Chlorobaculum tepidum TLS

Solvent-accessible surface area (backbone atoms only — not comparable to full-atom values): 4978 Å² total; per-residue (Å²): 128,82,58,74,47,78,46,81,46,80,49,75,48,72,50,82,49,101,87,55,80,56,61,32,43,36,38,40,39,37,39,36,38,53,53,99,92,39,54,39,36,41,39,37,41,38,35,39,39,66,44,97,83,72,39,39,32,42,35,42,37,41,37,42,36,48,82,90,44,79,47,76,51,80,70,49,75,47,75,49,63,81,71,74,78,127